Protein AF-A0A957T3W4-F1 (afdb_monomer_lite)

Structure (mmCIF, N/CA/C/O backbone):
data_AF-A0A957T3W4-F1
#
_entry.id   AF-A0A957T3W4-F1
#
loop_
_atom_site.group_PDB
_atom_site.id
_atom_site.type_symbol
_atom_site.label_atom_id
_atom_site.label_alt_id
_atom_site.label_comp_id
_atom_site.label_asym_id
_atom_site.label_entity_id
_atom_site.label_seq_id
_atom_site.pdbx_PDB_ins_code
_atom_site.Cartn_x
_atom_site.Cartn_y
_atom_site.Cartn_z
_atom_site.occupancy
_atom_site.B_iso_or_equiv
_atom_site.auth_seq_id
_atom_site.auth_comp_id
_atom_site.auth_asym_id
_atom_site.auth_atom_id
_atom_site.pdbx_PDB_model_num
ATOM 1 N N . MET A 1 1 ? -12.913 16.247 -7.459 1.00 34.81 1 MET A N 1
ATOM 2 C CA . MET A 1 1 ? -12.682 15.262 -6.385 1.00 34.81 1 MET A CA 1
ATOM 3 C C . MET A 1 1 ? -11.513 14.422 -6.839 1.00 34.81 1 MET A C 1
ATOM 5 O O . MET A 1 1 ? -11.642 13.804 -7.883 1.00 34.81 1 MET A O 1
ATOM 9 N N . THR A 1 2 ? -10.368 14.486 -6.168 1.00 50.34 2 THR A N 1
ATOM 10 C CA . THR A 1 2 ? -9.300 13.505 -6.393 1.00 50.34 2 THR A CA 1
ATOM 11 C C . THR A 1 2 ? -9.672 12.269 -5.586 1.00 50.34 2 THR A C 1
ATOM 13 O O . THR A 1 2 ? -9.766 12.336 -4.362 1.00 50.34 2 THR A O 1
ATOM 16 N N . GLU A 1 3 ? -10.036 11.211 -6.300 1.00 74.12 3 GLU A N 1
ATOM 17 C CA . GLU A 1 3 ? -10.238 9.866 -5.763 1.00 74.12 3 GLU A CA 1
ATOM 18 C C . GLU A 1 3 ? -8.858 9.254 -5.478 1.00 74.12 3 GLU A C 1
ATOM 20 O O . GLU A 1 3 ? -7.892 9.631 -6.141 1.00 74.12 3 GLU A O 1
ATOM 25 N N . ALA A 1 4 ? -8.749 8.388 -4.468 1.00 83.81 4 ALA A N 1
ATOM 26 C CA . ALA A 1 4 ? -7.505 7.659 -4.217 1.00 83.81 4 ALA A CA 1
ATOM 27 C C . ALA A 1 4 ? -7.184 6.762 -5.417 1.00 83.81 4 ALA A C 1
ATOM 29 O O . ALA A 1 4 ? -8.114 6.248 -6.044 1.00 83.81 4 ALA A O 1
ATOM 30 N N . ASP A 1 5 ? -5.904 6.502 -5.682 1.00 89.94 5 ASP A N 1
ATOM 31 C CA . ASP A 1 5 ? -5.514 5.596 -6.775 1.00 89.94 5 ASP A CA 1
ATOM 32 C C . ASP A 1 5 ? -6.080 4.177 -6.545 1.00 89.94 5 ASP A C 1
ATOM 34 O O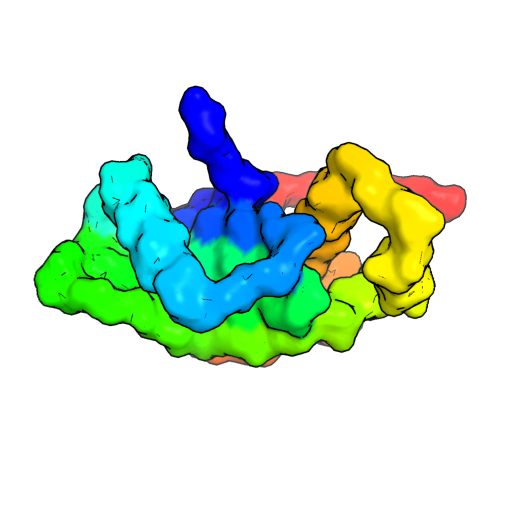 . ASP A 1 5 ? -6.528 3.491 -7.471 1.00 89.94 5 ASP A O 1
ATOM 38 N N . ILE A 1 6 ? -6.129 3.737 -5.280 1.00 92.00 6 ILE A N 1
ATOM 39 C CA . ILE A 1 6 ? -6.850 2.527 -4.864 1.00 92.00 6 ILE A CA 1
ATOM 40 C C . ILE A 1 6 ? -7.570 2.787 -3.540 1.00 92.00 6 ILE A C 1
ATOM 42 O O . ILE A 1 6 ? -6.963 3.215 -2.559 1.00 92.00 6 ILE A O 1
ATOM 46 N N . LEU A 1 7 ? -8.859 2.455 -3.491 1.00 91.12 7 LEU A N 1
ATOM 47 C CA . LEU A 1 7 ? -9.667 2.493 -2.276 1.00 91.12 7 LEU A CA 1
ATOM 48 C C . LEU A 1 7 ? -10.335 1.134 -2.060 1.00 91.12 7 LEU A C 1
ATOM 50 O O . LEU A 1 7 ? -11.137 0.698 -2.885 1.00 91.12 7 LEU A O 1
ATOM 54 N N . LEU A 1 8 ? -10.024 0.475 -0.943 1.00 90.81 8 LEU A N 1
ATOM 55 C CA . LEU A 1 8 ? -10.656 -0.783 -0.543 1.00 90.81 8 LEU A CA 1
ATOM 56 C C . LEU A 1 8 ? -11.421 -0.600 0.765 1.00 90.81 8 LEU A C 1
ATOM 58 O O . LEU A 1 8 ? -10.897 -0.048 1.733 1.00 90.81 8 LEU A O 1
ATOM 62 N N . LYS A 1 9 ? -12.650 -1.117 0.806 1.00 89.44 9 LYS A N 1
ATOM 63 C CA . LYS A 1 9 ? -13.438 -1.211 2.034 1.00 89.44 9 LYS A CA 1
ATOM 64 C C . LYS A 1 9 ? -13.340 -2.627 2.598 1.00 89.44 9 LYS A C 1
ATOM 66 O O . LYS A 1 9 ? -13.764 -3.575 1.945 1.00 89.44 9 LYS A O 1
ATOM 71 N N . GLY A 1 10 ? -12.791 -2.734 3.802 1.00 86.81 10 GLY A N 1
ATOM 72 C CA . GLY A 1 10 ? -12.648 -3.968 4.562 1.00 86.81 10 GLY A CA 1
ATOM 73 C C . GLY A 1 10 ? -13.807 -4.240 5.524 1.00 86.81 10 GLY A C 1
ATOM 74 O O . GLY A 1 10 ? -14.858 -3.592 5.474 1.00 86.81 10 GLY A O 1
ATOM 75 N N . SER A 1 11 ? -13.600 -5.208 6.419 1.00 85.31 11 SER A N 1
ATOM 76 C CA . SER A 1 11 ? -14.498 -5.494 7.541 1.00 85.31 11 SER A CA 1
ATOM 77 C C . SER A 1 11 ? -14.501 -4.355 8.563 1.00 85.31 11 SER A C 1
ATOM 79 O O . SER A 1 11 ? -13.569 -3.549 8.628 1.00 85.31 11 SER A O 1
ATOM 81 N N . ASP A 1 12 ? -15.562 -4.297 9.373 1.00 82.62 12 ASP A N 1
ATOM 82 C CA . ASP A 1 12 ? -15.677 -3.378 10.516 1.00 82.62 12 ASP A CA 1
ATOM 83 C C . ASP A 1 12 ? -15.472 -1.900 10.142 1.00 82.62 12 ASP A C 1
ATOM 85 O O . ASP A 1 12 ? -14.865 -1.128 10.879 1.00 82.62 12 ASP A O 1
ATOM 89 N N . ASP A 1 13 ? -15.936 -1.525 8.944 1.00 81.50 13 ASP A N 1
ATOM 90 C CA . ASP A 1 13 ? -15.755 -0.199 8.344 1.00 81.50 13 ASP A CA 1
ATOM 91 C C . ASP A 1 13 ? -14.287 0.259 8.233 1.00 81.50 13 ASP A C 1
ATOM 93 O O . ASP A 1 13 ? -14.004 1.456 8.154 1.00 81.50 13 ASP A O 1
ATOM 97 N N . THR A 1 14 ? -13.343 -0.685 8.167 1.00 88.12 14 THR A N 1
ATOM 98 C CA . THR A 1 14 ? -11.936 -0.382 7.893 1.00 88.12 14 THR A CA 1
ATOM 99 C C . THR A 1 14 ? -11.768 0.052 6.433 1.00 88.12 14 THR A C 1
ATOM 101 O O . THR A 1 14 ? -12.278 -0.603 5.523 1.00 88.12 14 THR A O 1
ATOM 104 N N . LEU A 1 15 ? -11.018 1.124 6.181 1.00 90.75 15 LEU A N 1
ATOM 105 C CA . LEU A 1 15 ? -10.636 1.560 4.836 1.00 90.75 15 LEU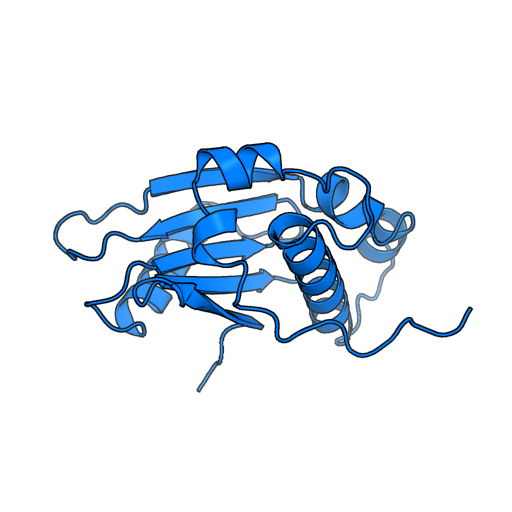 A CA 1
ATOM 106 C C . LEU A 1 15 ? -9.142 1.357 4.595 1.00 90.75 15 LEU A C 1
ATOM 108 O O . LEU A 1 15 ? -8.334 1.639 5.475 1.00 90.75 15 LEU A O 1
ATOM 112 N N . LEU A 1 16 ? -8.775 0.915 3.394 1.00 92.81 16 LEU A N 1
ATOM 113 C CA . LEU A 1 16 ? -7.417 1.020 2.866 1.00 92.81 16 LEU A CA 1
ATOM 114 C C . LEU A 1 16 ? -7.419 2.051 1.744 1.00 92.81 16 LEU A C 1
ATOM 116 O O . LEU A 1 16 ? -8.117 1.886 0.745 1.00 92.81 16 LEU A O 1
ATOM 120 N N . VAL A 1 17 ? -6.611 3.086 1.919 1.00 93.00 17 VAL A N 1
ATOM 121 C CA . VAL A 1 17 ? -6.352 4.136 0.937 1.00 93.00 17 VAL A CA 1
ATOM 122 C C . VAL A 1 17 ? -4.934 3.948 0.432 1.00 93.00 17 VAL A C 1
ATOM 124 O O . VAL A 1 17 ? -4.010 3.955 1.239 1.00 93.00 17 VAL A O 1
ATOM 127 N N . VAL A 1 18 ? -4.752 3.777 -0.873 1.00 94.94 18 VAL A N 1
ATOM 128 C CA . VAL A 1 18 ? -3.432 3.635 -1.495 1.00 94.94 18 VAL A CA 1
ATOM 129 C C . VAL A 1 18 ? -3.206 4.776 -2.468 1.00 94.94 18 VAL A C 1
ATOM 131 O O . VAL A 1 18 ? -4.019 4.994 -3.364 1.00 94.94 18 VAL A O 1
ATOM 134 N N . GLU A 1 19 ? -2.076 5.452 -2.305 1.00 94.31 19 GLU A N 1
ATOM 135 C CA . GLU A 1 19 ? -1.583 6.485 -3.208 1.00 94.31 19 GLU A CA 1
ATOM 136 C C . GLU A 1 19 ? -0.342 5.981 -3.937 1.00 94.31 19 GLU A C 1
ATOM 138 O O . GLU A 1 19 ? 0.624 5.549 -3.304 1.00 94.31 19 GLU A O 1
ATOM 143 N N . VAL A 1 20 ? -0.348 6.078 -5.261 1.00 93.88 20 VAL A N 1
ATOM 144 C CA . VAL A 1 20 ? 0.752 5.694 -6.142 1.00 93.88 20 VAL A CA 1
ATOM 145 C C . VAL A 1 20 ? 1.384 6.957 -6.716 1.00 93.88 20 VAL A C 1
ATOM 147 O O . VAL A 1 20 ? 0.723 7.809 -7.307 1.00 93.88 20 VAL A O 1
ATOM 150 N N . LYS A 1 21 ? 2.695 7.113 -6.532 1.00 92.31 21 LYS A N 1
ATOM 151 C CA . LYS A 1 21 ? 3.457 8.275 -6.993 1.00 92.31 21 LYS A CA 1
ATOM 152 C C . LYS A 1 21 ? 4.501 7.848 -8.016 1.00 92.31 21 LYS A C 1
ATOM 154 O O . LYS A 1 21 ? 5.389 7.051 -7.736 1.00 92.31 21 LYS A O 1
ATOM 159 N N . GLU A 1 22 ? 4.459 8.482 -9.185 1.00 89.94 22 GLU A N 1
ATOM 160 C CA . GLU A 1 22 ? 5.435 8.313 -10.278 1.00 89.94 22 GLU A CA 1
ATOM 161 C C . GLU A 1 22 ? 6.782 9.011 -10.008 1.00 89.94 22 GLU A C 1
ATOM 163 O O . GLU A 1 22 ? 7.558 9.306 -10.914 1.00 89.94 22 GLU A O 1
ATOM 168 N N . ARG A 1 23 ? 7.064 9.315 -8.744 1.00 90.62 23 ARG A N 1
ATOM 169 C CA . ARG A 1 23 ? 8.303 9.925 -8.270 1.00 90.62 23 ARG A CA 1
ATOM 170 C C . ARG A 1 23 ? 8.614 9.389 -6.889 1.00 90.62 23 ARG A C 1
ATOM 172 O O . ARG A 1 23 ? 7.717 8.916 -6.205 1.00 90.62 23 ARG A O 1
ATOM 179 N N . GLN A 1 24 ? 9.860 9.518 -6.461 1.00 90.88 24 GLN A N 1
ATOM 180 C CA . GLN A 1 24 ? 10.191 9.329 -5.057 1.00 90.88 24 GLN A CA 1
ATOM 181 C C . GLN A 1 24 ? 9.542 10.445 -4.223 1.00 90.88 24 GLN A C 1
ATOM 183 O O . GLN A 1 24 ? 9.568 11.622 -4.609 1.00 90.88 24 GLN A O 1
ATOM 188 N N . VAL A 1 25 ? 8.931 10.073 -3.103 1.00 90.94 25 VAL A N 1
ATOM 189 C CA . VAL A 1 25 ? 8.349 11.000 -2.135 1.00 90.94 25 VAL A CA 1
ATOM 190 C C . VAL A 1 25 ? 9.359 11.203 -1.016 1.00 90.94 25 VAL A C 1
ATOM 192 O O . VAL A 1 25 ? 9.926 10.255 -0.475 1.00 90.94 25 VAL A O 1
ATOM 195 N N . SER A 1 26 ? 9.623 12.458 -0.666 1.00 89.94 26 SER A N 1
ATOM 196 C CA . SER A 1 26 ? 10.525 12.752 0.441 1.00 89.94 26 SER A CA 1
ATOM 197 C C . SER A 1 26 ? 9.839 12.521 1.789 1.00 89.94 26 SER A C 1
ATOM 199 O O . SER A 1 26 ? 8.633 12.714 1.934 1.00 89.94 26 SER A O 1
ATOM 201 N N . ALA A 1 27 ? 10.619 12.182 2.820 1.00 85.25 27 ALA A N 1
ATOM 202 C CA . ALA A 1 27 ? 10.092 11.976 4.172 1.00 85.25 27 ALA A CA 1
ATOM 203 C C . ALA A 1 27 ? 9.357 13.210 4.738 1.00 85.25 27 ALA A C 1
ATOM 205 O O . ALA A 1 27 ? 8.480 13.062 5.583 1.00 85.25 27 ALA A O 1
ATOM 206 N N . ALA A 1 28 ? 9.689 14.414 4.260 1.00 87.12 28 ALA A N 1
ATOM 207 C CA . ALA A 1 28 ? 9.036 15.658 4.662 1.00 87.12 28 ALA A CA 1
ATOM 208 C C . ALA A 1 28 ? 7.616 15.815 4.084 1.00 87.12 28 ALA A C 1
ATOM 210 O O . ALA A 1 28 ? 6.791 16.488 4.691 1.00 87.12 28 ALA A O 1
ATOM 211 N N . GLU A 1 29 ? 7.315 15.180 2.947 1.00 87.12 29 GLU A N 1
ATOM 212 C CA . GLU A 1 29 ? 6.000 15.252 2.291 1.00 87.12 29 GLU A CA 1
ATOM 213 C C . GLU A 1 29 ? 4.997 14.239 2.859 1.00 87.12 29 GLU A C 1
ATOM 215 O O . GLU A 1 29 ? 3.786 14.423 2.734 1.00 87.12 29 GLU A O 1
ATOM 220 N N . ILE A 1 30 ? 5.481 13.158 3.481 1.00 85.62 30 ILE A N 1
ATOM 221 C CA . ILE A 1 30 ? 4.632 12.074 3.994 1.00 85.62 30 ILE A CA 1
ATOM 222 C C . ILE A 1 30 ? 3.610 12.586 5.029 1.00 85.62 30 ILE A C 1
ATOM 224 O O . ILE A 1 30 ? 2.425 12.278 4.872 1.00 85.62 30 ILE A O 1
ATOM 228 N N . PRO A 1 31 ? 3.990 13.390 6.048 1.00 85.94 31 PRO A N 1
ATOM 229 C CA . PRO A 1 31 ? 3.027 13.909 7.018 1.00 85.94 31 PRO A CA 1
ATOM 230 C C . PRO A 1 31 ? 1.930 14.765 6.377 1.00 85.94 31 PRO A C 1
ATOM 232 O O . PRO A 1 31 ? 0.771 14.659 6.769 1.00 85.94 31 PRO A O 1
ATOM 235 N N . GLU A 1 32 ? 2.271 15.575 5.369 1.00 86.56 32 GLU A N 1
ATOM 236 C CA . GLU A 1 32 ? 1.303 16.425 4.666 1.00 86.56 32 GLU A CA 1
ATOM 237 C C . GLU A 1 32 ? 0.288 15.594 3.873 1.00 86.56 32 GLU A C 1
ATOM 239 O O . GLU A 1 32 ? -0.908 15.890 3.902 1.00 86.56 32 GLU A O 1
ATOM 244 N N . GLN A 1 33 ? 0.734 14.523 3.206 1.00 86.62 33 GLN A N 1
ATOM 245 C CA . GLN A 1 33 ? -0.162 13.611 2.485 1.00 86.62 33 GLN A CA 1
ATOM 246 C C . GLN A 1 33 ? -1.095 12.853 3.433 1.00 86.62 33 GLN A C 1
ATOM 248 O O . GLN A 1 33 ? -2.292 12.731 3.164 1.00 86.62 33 GLN A O 1
ATOM 253 N N . ILE A 1 34 ? -0.565 12.383 4.563 1.00 85.62 34 ILE A N 1
ATOM 254 C CA . ILE A 1 34 ? -1.360 11.708 5.592 1.00 85.62 34 ILE A CA 1
ATOM 255 C C . ILE A 1 34 ? -2.409 12.663 6.169 1.00 85.62 34 ILE A C 1
ATOM 257 O O . ILE A 1 34 ? -3.580 12.298 6.281 1.00 85.62 34 ILE A O 1
ATOM 261 N N . GLU A 1 35 ? -2.021 13.901 6.478 1.00 85.00 35 GLU A N 1
ATOM 262 C CA . GLU A 1 35 ? -2.943 14.918 6.981 1.00 85.00 35 GLU A CA 1
ATOM 263 C C . GLU A 1 35 ? -4.035 15.257 5.960 1.00 85.00 35 GLU A C 1
ATOM 265 O O . GLU A 1 35 ? -5.213 15.376 6.308 1.00 85.00 35 GLU A O 1
ATOM 270 N N . TRP A 1 36 ? -3.664 15.360 4.682 1.00 86.75 36 TRP A N 1
ATOM 271 C CA . TRP A 1 36 ? -4.601 15.621 3.594 1.00 86.75 36 TRP A CA 1
ATOM 272 C C . TRP A 1 36 ? -5.701 14.556 3.518 1.00 86.75 36 TRP A C 1
ATOM 274 O O . TRP A 1 36 ? -6.880 14.902 3.360 1.00 86.75 36 TRP A O 1
ATOM 284 N N . TRP A 1 37 ? -5.337 13.280 3.672 1.00 85.75 37 TRP A N 1
ATOM 285 C CA . TRP A 1 37 ? -6.288 12.169 3.711 1.00 85.75 37 TRP A CA 1
ATOM 286 C C . TRP A 1 37 ? -7.101 12.144 5.003 1.00 85.75 37 TRP A C 1
ATOM 288 O O . TRP A 1 37 ? -8.323 12.002 4.947 1.00 85.75 37 TRP A O 1
ATOM 298 N N . ARG A 1 38 ? -6.472 12.390 6.156 1.00 81.44 38 ARG A N 1
ATOM 299 C CA . ARG A 1 38 ? -7.150 12.452 7.462 1.00 81.44 38 ARG A CA 1
ATOM 300 C C . ARG A 1 38 ? -8.319 13.444 7.478 1.00 81.44 38 ARG A C 1
ATOM 302 O O . ARG A 1 38 ? -9.346 13.182 8.095 1.00 81.44 38 ARG A O 1
ATOM 309 N N . GLN A 1 39 ? -8.190 14.567 6.773 1.00 84.00 39 GLN A N 1
ATOM 310 C CA . GLN A 1 39 ? -9.244 15.586 6.674 1.00 84.00 39 GLN A CA 1
ATOM 311 C C . GLN A 1 39 ? -10.414 15.193 5.760 1.00 84.00 39 GLN A C 1
ATOM 313 O O . GLN A 1 39 ? -11.490 15.786 5.857 1.00 84.00 39 GLN A O 1
ATOM 318 N N . ARG A 1 40 ? -10.207 14.235 4.853 1.00 85.19 40 ARG A N 1
ATOM 319 C CA . ARG A 1 40 ? -11.184 13.831 3.826 1.00 85.19 40 ARG A CA 1
ATOM 320 C C . ARG A 1 40 ? -11.891 12.527 4.151 1.00 85.19 40 ARG A C 1
ATOM 322 O O . ARG A 1 40 ? -12.965 12.278 3.609 1.00 85.19 40 ARG A O 1
ATOM 329 N N . LEU A 1 41 ? -11.299 11.709 5.013 1.00 82.06 41 LEU A N 1
ATOM 330 C CA . LEU A 1 41 ? -11.843 10.411 5.372 1.00 82.06 41 LEU A CA 1
ATOM 331 C C . LEU A 1 41 ? -12.829 10.508 6.546 1.00 82.06 41 LEU A C 1
ATOM 333 O O . LEU A 1 41 ? -12.707 11.390 7.403 1.00 82.06 41 LEU A O 1
ATOM 337 N N . PRO A 1 42 ? -13.829 9.612 6.611 1.00 75.44 42 PRO A N 1
ATOM 338 C CA . PRO A 1 42 ? -14.770 9.583 7.723 1.00 75.44 42 PRO A CA 1
ATOM 339 C C . PRO A 1 42 ? -14.066 9.271 9.053 1.00 75.44 42 PRO A C 1
ATOM 341 O O . PRO A 1 42 ? -13.392 8.254 9.185 1.00 75.44 42 PRO A O 1
ATOM 344 N N . LYS A 1 43 ? -14.281 10.106 10.080 1.00 71.19 43 LYS A N 1
ATOM 345 C CA . LYS A 1 43 ? -13.604 9.988 11.392 1.00 71.19 43 LYS A CA 1
ATOM 346 C C . LYS A 1 43 ? -13.902 8.693 12.163 1.00 71.19 43 LYS A C 1
ATOM 348 O O . LYS A 1 43 ? -13.166 8.345 13.071 1.00 71.19 43 LYS A O 1
ATOM 353 N N . ALA A 1 44 ? -14.994 8.000 11.846 1.00 64.19 44 ALA A N 1
ATOM 354 C CA . ALA A 1 44 ? -15.427 6.804 12.572 1.00 64.19 44 ALA A CA 1
ATOM 355 C C . ALA A 1 44 ? -14.792 5.501 12.049 1.00 64.19 44 ALA A C 1
ATOM 357 O O . ALA A 1 44 ? -15.182 4.423 12.486 1.00 64.19 44 ALA A O 1
ATOM 358 N N . GLN A 1 45 ? -13.862 5.585 11.095 1.00 77.75 45 GLN A N 1
ATOM 359 C CA . GLN A 1 45 ? -13.349 4.433 10.359 1.00 77.75 45 GLN A CA 1
ATOM 360 C C . GLN A 1 45 ? -11.875 4.206 10.667 1.00 77.75 45 GLN A C 1
ATOM 362 O O . GLN A 1 45 ? -11.055 5.122 10.560 1.00 77.75 45 GLN A O 1
ATOM 367 N N . ARG A 1 46 ? -11.521 2.962 11.008 1.00 85.81 46 ARG A N 1
ATOM 368 C CA . ARG A 1 46 ? -10.116 2.549 11.040 1.00 85.81 46 ARG A CA 1
ATOM 369 C C . ARG A 1 46 ? -9.559 2.719 9.630 1.00 85.81 46 ARG A C 1
ATOM 371 O O . ARG A 1 46 ? -10.068 2.115 8.692 1.00 85.81 46 ARG A O 1
ATOM 378 N N . THR A 1 47 ? -8.529 3.539 9.472 1.00 90.19 47 THR A N 1
ATOM 379 C CA . THR A 1 47 ? -7.963 3.821 8.152 1.00 90.19 47 THR A CA 1
ATOM 380 C C . THR A 1 47 ? -6.534 3.325 8.086 1.00 90.19 47 THR A C 1
ATOM 382 O O . THR A 1 47 ? -5.697 3.680 8.912 1.00 90.19 47 THR A O 1
ATOM 385 N N . ILE A 1 48 ? -6.253 2.532 7.065 1.00 92.75 48 ILE A N 1
ATOM 386 C CA . ILE A 1 48 ? -4.913 2.155 6.657 1.00 92.75 48 ILE A CA 1
ATOM 387 C C . ILE A 1 48 ? -4.557 3.012 5.448 1.00 92.75 48 ILE A C 1
ATOM 389 O O . ILE A 1 48 ? -5.282 3.027 4.456 1.00 92.75 48 ILE A O 1
ATOM 393 N N . PHE A 1 49 ? -3.461 3.751 5.538 1.00 93.06 49 PHE A N 1
ATOM 394 C CA . PHE A 1 49 ? -2.935 4.552 4.443 1.00 93.06 49 PHE A CA 1
ATOM 395 C C . PHE A 1 49 ? -1.674 3.890 3.900 1.00 93.06 49 PHE A C 1
ATOM 397 O O . PHE A 1 49 ? -0.742 3.622 4.654 1.00 93.06 49 PHE A O 1
ATOM 404 N N . ALA A 1 50 ? -1.637 3.636 2.601 1.00 95.25 50 ALA A N 1
ATOM 405 C CA . ALA A 1 50 ? -0.481 3.110 1.907 1.00 95.25 50 ALA A CA 1
ATOM 406 C C . ALA A 1 50 ? 0.047 4.148 0.917 1.00 95.25 50 ALA A C 1
ATOM 408 O O . ALA A 1 50 ? -0.700 4.679 0.098 1.00 95.25 50 ALA A O 1
ATOM 409 N N . LEU A 1 51 ? 1.347 4.405 0.975 1.00 95.25 51 LEU A N 1
ATOM 410 C CA . LEU A 1 51 ? 2.059 5.223 0.007 1.00 95.25 51 LEU A CA 1
ATOM 411 C C . LEU A 1 51 ? 3.008 4.331 -0.784 1.00 95.25 51 LEU A C 1
ATOM 413 O O . LEU A 1 51 ? 3.897 3.699 -0.209 1.00 95.25 51 LEU A O 1
ATOM 417 N N . VAL A 1 52 ? 2.814 4.293 -2.096 1.00 95.75 52 VAL A N 1
ATOM 418 C CA . VAL A 1 52 ? 3.678 3.603 -3.048 1.00 95.75 52 VAL A CA 1
ATOM 419 C C . VAL A 1 52 ? 4.378 4.649 -3.893 1.00 95.75 52 VAL A C 1
ATOM 421 O O . VAL A 1 52 ? 3.738 5.379 -4.644 1.00 95.75 52 VAL A O 1
ATOM 424 N N . ASP A 1 53 ? 5.693 4.724 -3.782 1.00 93.62 53 ASP A N 1
ATOM 425 C CA . ASP A 1 53 ? 6.516 5.617 -4.586 1.00 93.62 53 ASP A CA 1
ATOM 426 C C . ASP A 1 53 ? 7.583 4.826 -5.357 1.00 93.62 53 ASP A C 1
ATOM 428 O O . ASP A 1 53 ? 7.622 3.594 -5.315 1.00 93.62 53 ASP A O 1
ATOM 432 N N . LEU A 1 54 ? 8.459 5.512 -6.095 1.00 92.06 54 LEU A N 1
ATOM 433 C CA . LEU A 1 54 ? 9.478 4.824 -6.901 1.00 92.06 54 LEU A CA 1
ATOM 434 C C . LEU A 1 54 ? 10.564 4.090 -6.095 1.00 92.06 54 LEU A C 1
ATOM 436 O O . LEU A 1 54 ? 11.426 3.446 -6.689 1.00 92.06 54 LEU A O 1
ATOM 440 N N . SER A 1 55 ? 10.564 4.197 -4.769 1.00 92.88 55 SER A N 1
ATOM 441 C CA . SER A 1 55 ? 11.520 3.544 -3.873 1.00 92.88 55 SER A CA 1
ATOM 442 C C . SER A 1 55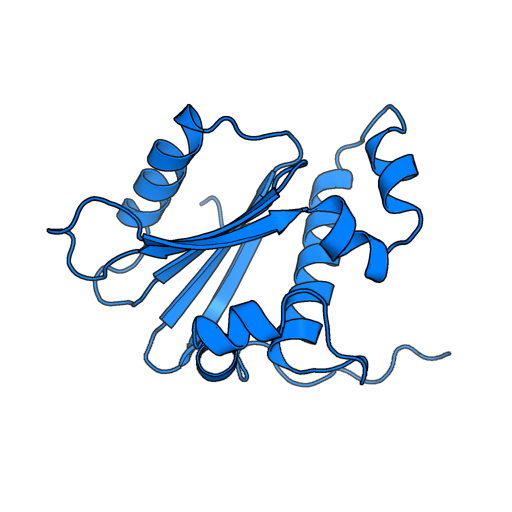 ? 10.841 2.518 -2.971 1.00 92.88 55 SER A C 1
ATOM 444 O O . SER A 1 55 ? 11.305 1.382 -2.866 1.00 92.88 55 SER A O 1
ATOM 446 N N . MET A 1 56 ? 9.742 2.903 -2.328 1.00 96.00 56 MET A N 1
ATOM 447 C CA . MET A 1 56 ? 9.153 2.192 -1.204 1.00 96.00 56 MET A CA 1
ATOM 448 C C . MET A 1 56 ? 7.644 2.017 -1.359 1.00 96.00 56 MET A C 1
ATOM 450 O O . MET A 1 56 ? 6.932 2.855 -1.906 1.00 96.00 56 MET A O 1
ATOM 454 N N . ILE A 1 57 ? 7.158 0.931 -0.776 1.00 96.81 57 ILE A N 1
ATOM 455 C CA . ILE A 1 57 ? 5.762 0.711 -0.429 1.00 96.81 57 ILE A CA 1
ATOM 456 C C . ILE A 1 57 ? 5.677 0.809 1.092 1.00 96.81 57 ILE A C 1
ATOM 458 O O . ILE A 1 57 ? 6.311 0.022 1.794 1.00 96.81 57 ILE A O 1
ATOM 462 N N . THR A 1 58 ? 4.920 1.768 1.615 1.00 95.75 58 THR A N 1
ATOM 463 C CA . THR A 1 58 ? 4.824 2.002 3.061 1.00 95.75 58 THR A CA 1
ATOM 464 C C . THR A 1 58 ? 3.381 2.047 3.527 1.00 95.75 58 THR A C 1
ATOM 466 O O . THR A 1 58 ? 2.569 2.739 2.925 1.00 95.75 58 THR A O 1
ATOM 469 N N . PHE A 1 59 ? 3.081 1.344 4.619 1.00 95.94 59 PHE A N 1
ATOM 470 C CA . PHE A 1 59 ? 1.753 1.271 5.221 1.00 95.94 59 PHE A CA 1
ATOM 471 C C . PHE A 1 59 ? 1.735 1.931 6.595 1.00 95.94 59 PHE A C 1
ATOM 473 O O . PHE A 1 59 ? 2.559 1.629 7.459 1.00 95.94 59 PHE A O 1
ATOM 480 N N . TYR A 1 60 ? 0.732 2.768 6.817 1.00 93.38 60 TYR A N 1
ATOM 481 C CA . TYR A 1 60 ? 0.451 3.454 8.065 1.00 93.38 60 TYR A CA 1
ATOM 482 C C . TYR A 1 60 ? -0.957 3.115 8.549 1.00 93.38 60 TYR A C 1
ATOM 484 O O . TYR A 1 60 ? -1.899 3.032 7.766 1.00 93.38 60 TYR A O 1
ATOM 492 N N . GLU A 1 61 ? -1.115 2.971 9.854 1.00 91.31 61 GLU A N 1
ATOM 493 C CA . GLU A 1 61 ? -2.404 2.978 10.531 1.00 91.31 61 GLU A CA 1
ATOM 494 C C . GLU A 1 61 ? -2.679 4.400 11.018 1.00 91.31 61 GLU A C 1
ATOM 496 O O . GLU A 1 61 ? -1.886 4.987 11.762 1.00 91.31 61 GLU A O 1
ATOM 501 N N . LEU A 1 62 ? -3.798 4.964 10.566 1.00 87.25 62 LEU A N 1
ATOM 502 C CA . LEU A 1 62 ? -4.274 6.262 11.014 1.00 87.25 62 LEU A CA 1
ATOM 503 C C . LEU A 1 62 ? -5.233 6.035 12.192 1.00 87.25 62 LEU A C 1
ATOM 505 O O . LEU A 1 62 ? -6.229 5.318 12.031 1.00 87.25 62 LEU A O 1
ATOM 509 N N . PRO A 1 63 ? -4.953 6.606 13.376 1.00 71.38 63 PRO A N 1
ATOM 510 C CA . PRO A 1 63 ? -5.838 6.465 14.522 1.00 71.38 63 PRO A CA 1
ATOM 511 C C . PRO A 1 63 ? -7.213 7.078 14.221 1.00 71.38 63 PRO A C 1
ATOM 513 O O . PRO A 1 63 ? -7.317 8.153 13.630 1.00 71.38 63 PRO A O 1
ATOM 516 N N . ALA A 1 64 ? -8.276 6.377 14.627 1.00 68.19 64 ALA A N 1
ATOM 517 C CA . ALA A 1 64 ? -9.654 6.847 14.463 1.00 68.19 64 ALA A CA 1
ATOM 518 C C . ALA A 1 64 ? -9.959 8.048 15.378 1.00 68.19 64 ALA A C 1
ATOM 520 O O . ALA A 1 64 ? -10.710 8.951 15.007 1.00 68.19 64 ALA A O 1
ATOM 521 N N . ASP A 1 65 ? -9.349 8.075 16.568 1.00 64.94 65 ASP A N 1
ATOM 522 C CA . ASP A 1 65 ? -9.406 9.229 17.454 1.00 64.94 65 ASP A CA 1
ATOM 523 C C . ASP A 1 65 ? -8.302 10.223 17.067 1.00 64.94 65 ASP A C 1
ATOM 525 O O . ASP A 1 65 ? -7.110 9.946 17.174 1.00 64.94 65 ASP A O 1
ATOM 529 N N . MET A 1 66 ? -8.721 11.396 16.595 1.00 57.53 66 MET A N 1
ATOM 530 C CA . MET A 1 66 ? -7.875 12.490 16.096 1.00 57.53 66 MET A CA 1
ATOM 531 C C . MET A 1 66 ? -6.970 13.126 17.172 1.00 57.53 66 MET A C 1
ATOM 533 O O . MET A 1 66 ? -6.320 14.140 16.904 1.00 57.53 66 MET A O 1
ATOM 537 N N . THR A 1 67 ? -6.977 12.587 18.390 1.00 63.22 67 THR A N 1
ATOM 538 C CA . THR A 1 67 ? -6.198 13.051 19.540 1.00 63.22 67 THR A CA 1
ATOM 539 C C . THR A 1 67 ? -4.747 12.587 19.479 1.00 63.22 67 THR A C 1
ATOM 541 O O . THR A 1 67 ? -3.862 13.353 19.863 1.00 63.22 67 THR A O 1
ATOM 544 N N . ASP A 1 68 ? -4.491 11.394 18.935 1.00 58.28 68 ASP A N 1
ATOM 545 C CA . ASP A 1 68 ? -3.138 10.907 18.675 1.00 58.28 68 ASP A CA 1
ATOM 546 C C . ASP A 1 68 ? -2.729 11.340 17.262 1.00 58.28 68 ASP A C 1
ATOM 548 O O . ASP A 1 68 ? -3.288 10.912 16.251 1.00 58.28 68 ASP A O 1
ATOM 552 N N . THR A 1 69 ? -1.821 12.310 17.173 1.00 62.03 69 THR A N 1
ATOM 553 C CA . THR A 1 69 ? -1.545 13.025 15.916 1.00 62.03 69 THR A CA 1
ATOM 554 C C . THR A 1 69 ? -0.572 12.298 15.001 1.00 62.03 69 THR A C 1
ATOM 556 O O . THR A 1 69 ? -0.410 12.716 13.853 1.00 62.03 69 THR A O 1
ATOM 559 N N . GLN A 1 70 ? 0.076 11.229 15.472 1.00 72.81 70 GLN A N 1
ATOM 560 C CA . GLN A 1 70 ? 1.093 10.543 14.686 1.00 72.81 70 GLN A CA 1
ATOM 561 C C . GLN A 1 70 ? 0.559 9.260 14.034 1.00 72.81 70 GLN A C 1
ATOM 563 O O . GLN A 1 70 ? 0.057 8.377 14.730 1.00 72.81 70 GLN A O 1
ATOM 568 N N . PRO A 1 71 ? 0.688 9.123 12.702 1.00 84.50 71 PRO A N 1
ATOM 569 C CA . PRO A 1 71 ? 0.391 7.876 12.013 1.00 84.50 71 PRO A CA 1
ATOM 570 C C . PRO A 1 71 ? 1.347 6.781 12.486 1.00 84.50 71 PRO A C 1
ATOM 572 O O . PRO A 1 71 ? 2.564 6.972 12.547 1.00 84.50 71 PRO A O 1
ATOM 575 N N . LYS A 1 72 ? 0.805 5.604 12.786 1.00 89.25 72 LYS A N 1
ATOM 576 C CA . LYS A 1 72 ? 1.601 4.453 13.209 1.00 89.25 72 LYS A CA 1
ATOM 577 C C . LYS A 1 72 ? 2.097 3.708 11.979 1.00 89.25 72 LYS A C 1
ATOM 579 O O . LYS A 1 72 ? 1.295 3.192 11.208 1.00 89.25 72 LYS A O 1
ATOM 584 N N . LEU A 1 73 ? 3.411 3.607 11.803 1.00 92.00 73 LEU A N 1
ATOM 585 C CA . LEU A 1 73 ? 3.992 2.763 10.759 1.00 92.00 73 LEU A CA 1
ATOM 586 C C . LEU A 1 73 ? 3.645 1.289 11.029 1.00 92.00 73 LEU A C 1
ATOM 588 O O . LEU A 1 73 ? 3.934 0.775 12.110 1.00 92.00 73 LEU A O 1
ATOM 592 N N . LEU A 1 74 ? 3.031 0.620 10.053 1.00 94.25 74 LEU A N 1
ATOM 593 C CA . LEU A 1 74 ? 2.772 -0.819 10.096 1.00 94.25 74 LEU A CA 1
ATOM 594 C C . LEU A 1 74 ? 3.958 -1.598 9.529 1.00 94.25 74 LEU A C 1
ATOM 596 O O . LEU A 1 74 ? 4.485 -2.474 10.206 1.00 94.25 74 LEU A O 1
ATOM 600 N N . PHE A 1 75 ? 4.380 -1.266 8.307 1.00 95.44 75 PHE A N 1
ATOM 601 C CA . PHE A 1 75 ? 5.590 -1.796 7.675 1.00 95.44 75 PHE A CA 1
ATOM 602 C C . PHE A 1 75 ? 5.984 -0.957 6.448 1.00 95.44 75 PHE A C 1
ATOM 604 O O . PHE A 1 75 ? 5.178 -0.190 5.912 1.00 95.44 75 PHE A O 1
ATOM 611 N N . SER A 1 76 ? 7.221 -1.151 5.990 1.00 95.31 76 SER A N 1
ATOM 612 C CA . SER A 1 76 ? 7.757 -0.603 4.742 1.00 95.31 76 SER A CA 1
ATOM 613 C C . SER A 1 76 ? 8.512 -1.686 3.980 1.00 95.31 76 SER A C 1
ATOM 615 O O . SER A 1 76 ? 9.192 -2.512 4.586 1.00 95.31 76 SER A O 1
ATOM 617 N N . ALA A 1 77 ? 8.428 -1.646 2.656 1.00 96.06 77 ALA A N 1
ATOM 618 C CA . ALA A 1 77 ? 9.060 -2.595 1.751 1.00 96.06 77 ALA A CA 1
ATOM 619 C C . ALA A 1 77 ? 9.638 -1.885 0.524 1.00 96.06 77 ALA A C 1
ATOM 621 O O . ALA A 1 77 ? 9.144 -0.830 0.127 1.00 96.06 77 ALA A O 1
ATOM 622 N N . SER A 1 78 ? 10.658 -2.473 -0.102 1.00 96.25 78 SER A N 1
ATOM 623 C CA . SER A 1 78 ? 11.169 -2.000 -1.392 1.00 96.25 78 SER A CA 1
ATOM 624 C C . SER A 1 78 ? 10.100 -2.179 -2.471 1.00 96.25 78 SER A C 1
ATOM 626 O O . SER A 1 78 ? 9.594 -3.288 -2.674 1.00 96.25 78 SER A O 1
ATOM 628 N N . MET A 1 79 ? 9.762 -1.100 -3.185 1.00 95.31 79 MET A N 1
ATOM 629 C CA . MET A 1 79 ? 8.786 -1.158 -4.280 1.00 95.31 79 MET A CA 1
ATOM 630 C C . MET A 1 79 ? 9.282 -2.082 -5.394 1.00 95.31 79 MET A C 1
ATOM 632 O O . MET A 1 79 ? 8.540 -2.946 -5.861 1.00 95.31 79 MET A O 1
ATOM 636 N N . LEU A 1 80 ? 10.557 -1.947 -5.772 1.00 94.44 80 LEU A N 1
ATOM 637 C CA . LEU A 1 80 ? 11.147 -2.725 -6.856 1.00 94.44 80 LEU A CA 1
ATOM 638 C C . LEU A 1 80 ? 11.178 -4.223 -6.532 1.00 94.44 80 LEU A C 1
ATOM 640 O O . LEU A 1 80 ? 10.764 -5.037 -7.355 1.00 94.44 80 LEU A O 1
ATOM 644 N N . GLU A 1 81 ? 11.644 -4.599 -5.340 1.00 94.69 81 GLU A N 1
ATOM 645 C CA . GLU A 1 81 ? 11.712 -6.012 -4.935 1.00 94.69 81 GLU A CA 1
ATOM 646 C C . GLU A 1 81 ? 10.312 -6.630 -4.850 1.00 94.69 81 GLU A C 1
ATOM 648 O O . GLU A 1 81 ? 10.106 -7.756 -5.294 1.00 94.69 81 GLU A O 1
ATOM 653 N N . THR A 1 82 ? 9.332 -5.867 -4.359 1.00 94.88 82 THR A N 1
ATOM 654 C CA . THR A 1 82 ? 7.943 -6.326 -4.236 1.00 94.88 82 THR A CA 1
ATOM 655 C C . THR A 1 82 ? 7.287 -6.530 -5.601 1.00 94.88 82 THR A C 1
ATOM 657 O O . THR A 1 82 ? 6.708 -7.584 -5.872 1.00 94.88 82 THR A O 1
ATOM 660 N N . LEU A 1 83 ? 7.355 -5.519 -6.472 1.00 94.62 83 LEU A N 1
ATOM 661 C CA . LEU A 1 83 ? 6.590 -5.502 -7.719 1.00 94.62 83 LEU A CA 1
ATOM 662 C C . LEU A 1 83 ? 7.299 -6.216 -8.879 1.00 94.62 83 LEU A C 1
ATOM 664 O O . LEU A 1 83 ? 6.630 -6.634 -9.823 1.00 94.62 83 LEU A O 1
ATOM 668 N N . SER A 1 84 ? 8.614 -6.452 -8.800 1.00 93.44 84 SER A N 1
ATOM 669 C CA . SER A 1 84 ? 9.352 -7.215 -9.825 1.00 93.44 84 SER A CA 1
ATOM 670 C C . SER A 1 84 ? 8.916 -8.682 -9.946 1.00 93.44 84 SER A C 1
ATOM 672 O O . SER A 1 84 ? 9.094 -9.297 -10.994 1.00 93.44 84 SER A O 1
ATOM 674 N N . VAL A 1 85 ? 8.253 -9.236 -8.926 1.00 91.44 85 VAL A N 1
ATOM 675 C CA . VAL A 1 85 ? 7.600 -10.561 -8.996 1.00 91.44 85 VAL A CA 1
ATOM 676 C C . VAL A 1 85 ? 6.418 -10.571 -9.980 1.00 91.44 85 VAL A C 1
ATOM 678 O O . VAL A 1 85 ? 6.038 -11.613 -10.526 1.00 91.44 85 VAL A O 1
ATOM 681 N N . TYR A 1 86 ? 5.812 -9.410 -10.217 1.00 90.44 86 TYR A N 1
ATOM 682 C CA . TYR A 1 86 ? 4.694 -9.232 -11.144 1.00 90.44 86 TYR A CA 1
ATOM 683 C C . TYR A 1 86 ? 5.176 -8.773 -12.518 1.00 90.44 86 TYR A C 1
ATOM 685 O O . TYR A 1 86 ? 4.554 -9.131 -13.516 1.00 90.44 86 TYR A O 1
ATOM 693 N N . ASP A 1 87 ? 6.303 -8.061 -12.569 1.00 91.81 87 ASP A N 1
ATOM 694 C CA . ASP A 1 87 ? 6.974 -7.662 -13.803 1.00 91.81 87 ASP A CA 1
ATOM 695 C C . ASP A 1 87 ? 8.508 -7.702 -13.647 1.00 91.81 87 ASP A C 1
ATOM 697 O O . ASP A 1 87 ? 9.106 -6.740 -13.157 1.00 91.81 87 ASP A O 1
ATOM 701 N N . PRO A 1 88 ? 9.179 -8.791 -14.070 1.00 91.38 88 PRO A N 1
ATOM 702 C CA . PRO A 1 88 ? 10.633 -8.921 -13.937 1.00 91.38 88 PRO A CA 1
ATOM 703 C C . PRO A 1 88 ? 11.438 -7.849 -14.688 1.00 91.38 88 PRO A C 1
ATOM 705 O O . PRO A 1 88 ? 12.603 -7.621 -14.368 1.00 91.38 88 PRO A O 1
ATOM 708 N N . ASP A 1 89 ? 10.829 -7.176 -15.670 1.00 90.12 89 ASP A N 1
ATOM 709 C CA . ASP A 1 89 ? 11.448 -6.109 -16.464 1.00 90.12 89 ASP A CA 1
ATOM 710 C C . ASP A 1 89 ? 11.197 -4.708 -15.864 1.00 90.12 89 ASP A C 1
ATOM 712 O O . ASP A 1 89 ? 11.560 -3.684 -16.448 1.00 90.12 89 ASP A O 1
ATOM 716 N N . LEU A 1 90 ? 10.586 -4.633 -14.673 1.00 89.75 90 LEU A N 1
ATOM 717 C CA . LEU A 1 90 ? 10.219 -3.377 -14.016 1.00 89.75 90 LEU A CA 1
ATOM 718 C C . LEU A 1 90 ? 11.407 -2.420 -13.844 1.00 89.75 90 LEU A C 1
ATOM 720 O O . LEU A 1 90 ? 11.245 -1.222 -14.060 1.00 89.75 90 LEU A O 1
ATOM 724 N N . LEU A 1 91 ? 12.601 -2.919 -13.505 1.00 89.50 91 LEU A N 1
ATOM 725 C CA . LEU A 1 91 ? 13.793 -2.072 -13.357 1.00 89.50 91 LEU A CA 1
ATOM 726 C C . LEU A 1 91 ? 14.158 -1.352 -14.665 1.00 89.50 91 LEU A C 1
ATOM 728 O O . LEU A 1 91 ? 14.485 -0.163 -14.658 1.00 89.50 91 LEU A O 1
ATOM 732 N N . ASN A 1 92 ? 14.063 -2.052 -15.794 1.00 86.94 92 ASN A N 1
ATOM 733 C CA . ASN A 1 92 ? 14.337 -1.461 -17.100 1.00 86.94 92 ASN A CA 1
ATOM 734 C C . ASN A 1 92 ? 13.248 -0.444 -17.462 1.00 86.94 92 ASN A C 1
ATOM 736 O O . ASN A 1 92 ? 13.556 0.653 -17.915 1.00 86.94 92 ASN A O 1
ATOM 740 N N . LYS A 1 93 ? 11.978 -0.743 -17.165 1.00 86.69 93 LYS A N 1
ATOM 741 C CA . LYS A 1 93 ? 10.849 0.180 -17.389 1.00 86.69 93 LYS A CA 1
ATOM 742 C C . LYS A 1 93 ? 10.913 1.433 -16.508 1.00 86.69 93 LYS A C 1
ATOM 744 O O . LYS A 1 93 ? 10.511 2.503 -16.948 1.00 86.69 93 LYS A O 1
ATOM 749 N N . LEU A 1 94 ? 11.448 1.319 -15.290 1.00 83.44 94 LEU A N 1
ATOM 750 C CA . LEU A 1 94 ? 11.694 2.449 -14.385 1.00 83.44 94 LEU A CA 1
ATOM 751 C C . LEU A 1 94 ? 12.814 3.369 -14.879 1.00 83.44 94 LEU A C 1
ATOM 753 O O . LEU A 1 94 ? 12.824 4.546 -14.533 1.00 83.44 94 LEU A O 1
ATOM 757 N N . THR A 1 95 ? 13.772 2.835 -15.635 1.00 82.00 95 THR A N 1
ATOM 758 C CA . THR A 1 95 ? 14.951 3.575 -16.118 1.00 82.00 95 THR A CA 1
ATOM 759 C C . THR A 1 95 ? 14.845 3.989 -17.586 1.00 82.00 95 THR A C 1
ATOM 761 O O . THR A 1 95 ? 15.635 4.814 -18.044 1.00 82.00 95 THR A O 1
ATOM 764 N N . ALA A 1 96 ? 13.856 3.468 -18.317 1.00 77.50 96 ALA A N 1
ATOM 765 C CA . ALA A 1 96 ? 13.554 3.854 -19.685 1.00 77.50 96 ALA A CA 1
ATOM 766 C C . ALA A 1 96 ? 12.932 5.257 -19.728 1.00 77.50 96 ALA A C 1
ATOM 768 O O . ALA A 1 96 ? 11.821 5.481 -19.251 1.00 77.50 96 ALA A O 1
ATOM 769 N N . GLU A 1 97 ? 13.642 6.204 -20.337 1.00 69.38 97 GLU A N 1
ATOM 770 C CA . GLU A 1 97 ? 13.116 7.534 -20.638 1.00 69.38 97 GLU A CA 1
ATOM 771 C C . GLU A 1 97 ? 12.628 7.604 -22.098 1.00 69.38 97 GLU A C 1
ATOM 773 O O . GLU A 1 97 ? 13.299 7.075 -22.992 1.00 69.38 97 GLU A O 1
ATOM 778 N N . PRO A 1 98 ? 11.500 8.287 -22.377 1.00 66.44 98 PRO A N 1
ATOM 779 C CA . PRO A 1 98 ? 10.643 9.008 -21.432 1.00 66.44 98 PRO A CA 1
ATOM 780 C C . PRO A 1 98 ? 9.603 8.111 -20.737 1.00 66.44 98 PRO A C 1
ATOM 782 O O . PRO A 1 98 ? 8.905 7.328 -21.389 1.00 66.44 98 PRO A O 1
ATOM 785 N N . ARG A 1 99 ? 9.411 8.306 -19.426 1.00 68.69 99 ARG A N 1
ATOM 786 C CA . ARG A 1 99 ? 8.256 7.757 -18.693 1.00 68.69 99 ARG A CA 1
ATOM 787 C C . ARG A 1 99 ? 7.002 8.547 -19.068 1.00 68.69 99 ARG A C 1
ATOM 789 O O . ARG A 1 99 ? 6.781 9.661 -18.608 1.00 68.69 99 ARG A O 1
ATOM 796 N N . GLY A 1 100 ? 6.229 8.013 -20.010 1.00 61.09 100 GLY A N 1
ATOM 797 C CA . GLY A 1 100 ? 4.997 8.649 -20.481 1.00 61.09 100 GLY A CA 1
ATOM 798 C C . GLY A 1 100 ? 3.867 8.614 -19.444 1.00 61.09 100 GLY A C 1
ATOM 799 O O . GLY A 1 100 ? 3.904 7.834 -18.501 1.00 61.09 100 GLY A O 1
ATOM 800 N N . PHE A 1 101 ? 2.805 9.387 -19.694 1.00 57.72 101 PHE A N 1
ATOM 801 C CA . PHE A 1 101 ? 1.590 9.513 -18.862 1.00 57.72 101 PHE A CA 1
ATOM 802 C C . PHE A 1 101 ? 0.926 8.185 -18.433 1.00 57.72 101 PHE A C 1
ATOM 804 O O . PHE A 1 101 ? 0.166 8.149 -17.475 1.00 57.72 101 PHE A O 1
ATOM 811 N N . MET A 1 102 ? 1.188 7.077 -19.132 1.00 73.69 102 MET A N 1
ATOM 812 C CA . MET A 1 102 ? 0.633 5.765 -18.776 1.00 73.69 102 MET A CA 1
ATOM 813 C C . MET A 1 102 ? 1.402 5.050 -17.655 1.00 73.69 102 MET A C 1
ATOM 815 O O . MET A 1 102 ? 0.967 3.987 -17.212 1.00 73.69 102 MET A O 1
ATOM 819 N N . PHE A 1 103 ? 2.534 5.596 -17.200 1.00 83.12 103 PHE A N 1
ATOM 820 C CA . PHE A 1 103 ? 3.387 4.932 -16.219 1.00 83.12 103 PHE A CA 1
ATOM 821 C C . PHE A 1 103 ? 2.731 4.825 -14.834 1.00 83.12 103 PHE A C 1
ATOM 823 O O . PHE A 1 103 ? 2.821 3.766 -14.212 1.00 83.12 103 PHE A O 1
ATOM 830 N N . GLY A 1 104 ? 1.993 5.848 -14.390 1.00 83.44 104 GLY A N 1
ATOM 831 C CA . GLY A 1 104 ? 1.208 5.788 -13.151 1.00 83.44 104 GLY A CA 1
ATOM 832 C C . GLY A 1 104 ? 0.156 4.688 -13.171 1.00 83.44 104 GLY A C 1
ATOM 833 O O . GLY A 1 104 ? 0.133 3.853 -12.272 1.00 83.44 104 GLY A O 1
ATOM 834 N N . TYR A 1 105 ? -0.634 4.604 -14.247 1.00 86.88 105 TYR A N 1
ATOM 835 C CA . TYR A 1 105 ? -1.630 3.538 -14.425 1.00 86.88 105 TYR A CA 1
ATOM 836 C C . TYR A 1 105 ? -1.004 2.140 -14.448 1.00 86.88 105 TYR A C 1
ATOM 838 O O . TYR A 1 105 ? -1.578 1.181 -13.931 1.00 86.88 105 TYR A O 1
ATOM 846 N N . TYR A 1 106 ? 0.179 2.010 -15.048 1.00 90.38 106 TYR A N 1
ATOM 847 C CA . TYR A 1 106 ? 0.934 0.762 -15.040 1.00 90.38 106 TYR A CA 1
ATOM 848 C C . TYR A 1 106 ? 1.364 0.368 -13.618 1.00 90.38 106 TYR A C 1
ATOM 850 O O . TYR A 1 106 ? 1.120 -0.768 -13.206 1.00 90.38 106 TYR A O 1
ATOM 858 N N . LEU A 1 107 ? 1.941 1.296 -12.844 1.00 91.56 107 LEU A N 1
ATOM 859 C CA . LEU A 1 107 ? 2.322 1.042 -11.450 1.00 91.56 107 LEU A CA 1
ATOM 860 C C . LEU A 1 107 ? 1.106 0.712 -10.580 1.00 91.56 107 LEU A C 1
ATOM 862 O O . LEU A 1 107 ? 1.139 -0.261 -9.830 1.00 91.56 107 LEU A O 1
ATOM 866 N N . GLU A 1 108 ? 0.018 1.465 -10.716 1.00 93.06 108 GLU A N 1
ATOM 867 C CA . GLU A 1 108 ? -1.255 1.194 -10.046 1.00 93.06 108 GLU A CA 1
ATOM 868 C C . GLU A 1 108 ? -1.759 -0.224 -10.358 1.00 93.06 108 GLU A C 1
ATOM 870 O O . GLU A 1 108 ? -2.167 -0.954 -9.453 1.00 93.06 108 GLU A O 1
ATOM 875 N N . GLY A 1 109 ? -1.667 -0.657 -11.620 1.00 92.62 109 GLY A N 1
ATOM 876 C CA . GLY A 1 109 ? -2.006 -2.016 -12.043 1.00 92.62 109 GLY A CA 1
ATOM 877 C C . GLY A 1 109 ? -1.168 -3.094 -11.348 1.00 92.62 109 GLY A C 1
ATOM 878 O O . GLY A 1 109 ? -1.724 -4.089 -10.873 1.00 92.62 109 GLY A O 1
ATOM 879 N N . LEU A 1 110 ? 0.147 -2.887 -11.227 1.00 94.19 110 LEU A N 1
ATOM 880 C CA . LEU A 1 110 ? 1.031 -3.800 -10.493 1.00 94.19 110 LEU A CA 1
ATOM 881 C C . LEU A 1 110 ? 0.698 -3.844 -9.000 1.00 94.19 110 LEU A C 1
ATOM 883 O O . LEU A 1 110 ? 0.616 -4.929 -8.426 1.00 94.19 110 LEU A O 1
ATOM 887 N N . VAL A 1 111 ? 0.449 -2.688 -8.379 1.00 95.38 111 VAL A N 1
ATOM 888 C CA . VAL A 1 111 ? 0.059 -2.606 -6.964 1.00 95.38 111 VAL A CA 1
ATOM 889 C C . VAL A 1 111 ? -1.274 -3.317 -6.731 1.00 95.38 111 VAL A C 1
ATOM 891 O O . VAL A 1 111 ? -1.392 -4.078 -5.774 1.00 95.38 111 VAL A O 1
ATOM 894 N N . LYS A 1 112 ? -2.262 -3.148 -7.619 1.00 93.38 112 LYS A N 1
ATOM 895 C CA . LYS A 1 112 ? -3.545 -3.868 -7.552 1.00 93.38 112 LYS A CA 1
ATOM 896 C C . LYS A 1 112 ? -3.357 -5.380 -7.651 1.00 93.38 112 LYS A C 1
ATOM 898 O O . LYS A 1 112 ? -3.966 -6.108 -6.869 1.00 93.38 112 LYS A O 1
ATOM 903 N N . ALA A 1 113 ? -2.529 -5.848 -8.586 1.00 90.88 113 ALA A N 1
ATOM 904 C CA . ALA A 1 113 ? -2.238 -7.271 -8.742 1.00 90.88 113 ALA A CA 1
ATOM 905 C C . ALA A 1 113 ? -1.548 -7.846 -7.495 1.00 90.88 113 ALA A C 1
ATOM 907 O O . ALA A 1 113 ? -1.946 -8.904 -7.008 1.00 90.88 113 ALA A O 1
ATOM 908 N N . TRP A 1 114 ? -0.572 -7.118 -6.947 1.00 93.69 114 TRP A N 1
ATOM 909 C CA . TRP A 1 114 ? 0.120 -7.499 -5.720 1.00 93.69 114 TRP A CA 1
ATOM 910 C C . TRP A 1 114 ? -0.799 -7.520 -4.499 1.00 93.69 114 TRP A C 1
ATOM 912 O O . TRP A 1 114 ? -0.809 -8.506 -3.765 1.00 93.69 114 TRP A O 1
ATOM 922 N N . LEU A 1 115 ? -1.616 -6.483 -4.300 1.00 93.12 115 LEU A N 1
ATOM 923 C CA . LEU A 1 115 ? -2.582 -6.427 -3.202 1.00 93.12 115 LEU A CA 1
ATOM 924 C C . LEU A 1 115 ? -3.590 -7.573 -3.266 1.00 93.12 115 LEU A C 1
ATOM 926 O O . LEU A 1 115 ? -3.938 -8.166 -2.246 1.00 93.12 115 LEU A O 1
ATOM 930 N N . ALA A 1 116 ? -4.050 -7.917 -4.462 1.00 89.06 116 ALA A N 1
ATOM 931 C CA . ALA A 1 116 ? -4.983 -9.016 -4.606 1.00 89.06 116 ALA A CA 1
ATOM 932 C C . ALA A 1 116 ? -4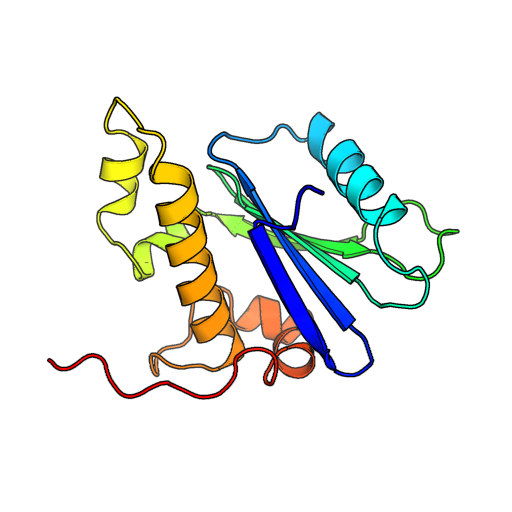.330 -10.371 -4.278 1.00 89.06 116 ALA A C 1
ATOM 934 O O . ALA A 1 116 ? -4.929 -11.215 -3.610 1.00 89.06 116 ALA A O 1
ATOM 935 N N . ASP A 1 117 ? -3.071 -10.566 -4.667 1.00 89.62 117 ASP A N 1
ATOM 936 C CA . ASP A 1 117 ? -2.344 -11.787 -4.334 1.00 89.62 117 ASP A CA 1
ATOM 937 C C . ASP A 1 117 ? -1.982 -11.869 -2.842 1.00 89.62 117 ASP A C 1
ATOM 939 O O . ASP A 1 117 ? -2.168 -12.910 -2.214 1.00 89.62 117 ASP A O 1
ATOM 943 N N . VAL A 1 118 ? -1.540 -10.770 -2.220 1.00 90.75 118 VAL A N 1
ATOM 944 C CA . VAL A 1 118 ? -1.172 -10.766 -0.793 1.00 90.75 118 VAL A CA 1
ATOM 945 C C . VAL A 1 118 ? -2.382 -10.992 0.115 1.00 90.75 118 VAL A C 1
ATOM 947 O O . VAL A 1 118 ? -2.273 -11.694 1.123 1.00 90.75 118 VAL A O 1
ATOM 950 N N . LEU A 1 119 ? -3.550 -10.466 -0.265 1.00 89.75 119 LEU A N 1
ATOM 951 C CA . LEU A 1 119 ? -4.780 -10.608 0.512 1.00 89.75 119 LEU A CA 1
ATOM 952 C C . LEU A 1 119 ? -5.462 -11.969 0.318 1.00 89.75 119 LEU A C 1
ATOM 954 O O . LEU A 1 119 ? -6.105 -12.450 1.251 1.00 89.75 119 LEU A O 1
ATOM 958 N N . HIS A 1 120 ? -5.307 -12.614 -0.844 1.00 82.19 120 HIS A N 1
ATOM 959 C CA . HIS A 1 120 ? -6.098 -13.804 -1.190 1.00 82.19 120 HIS A CA 1
ATOM 960 C C . HIS A 1 120 ? -5.297 -15.034 -1.653 1.00 82.19 120 HIS A C 1
ATOM 962 O O . HIS A 1 120 ? -5.889 -16.095 -1.855 1.00 82.19 120 HIS A O 1
ATOM 968 N N . GLY A 1 121 ? -3.977 -14.932 -1.821 1.00 73.38 121 GLY A N 1
ATOM 969 C CA . GLY A 1 121 ? -3.109 -16.028 -2.272 1.00 73.38 121 GLY A CA 1
ATOM 970 C C . GLY A 1 121 ? -3.428 -16.529 -3.684 1.00 73.38 121 GLY A C 1
ATOM 971 O O . GLY A 1 121 ? -3.370 -17.730 -3.945 1.00 73.38 121 GLY A O 1
ATOM 972 N N . TRP A 1 122 ? -3.834 -15.635 -4.587 1.00 69.56 122 TRP A N 1
ATOM 973 C CA . TRP A 1 122 ? -4.345 -15.985 -5.916 1.00 69.56 122 TRP A CA 1
ATOM 974 C C . TRP A 1 122 ? -3.335 -16.682 -6.837 1.00 69.56 122 TRP A C 1
ATOM 976 O O . TRP A 1 122 ? -3.766 -17.433 -7.717 1.00 69.56 122 TRP A O 1
ATOM 986 N N . ARG A 1 123 ? -2.027 -16.475 -6.648 1.00 65.44 123 ARG A N 1
ATOM 987 C CA . ARG A 1 123 ? -0.955 -17.146 -7.405 1.00 65.44 123 ARG A CA 1
ATOM 988 C C . ARG A 1 123 ? -0.499 -18.476 -6.798 1.00 65.44 123 ARG A C 1
ATOM 990 O O . ARG A 1 123 ? 0.276 -19.176 -7.437 1.00 65.44 123 ARG A O 1
ATOM 997 N N . GLY A 1 124 ? -0.983 -18.862 -5.617 1.00 58.56 124 GLY A N 1
ATOM 998 C CA . GLY A 1 124 ? -0.618 -20.125 -4.956 1.00 58.56 124 GLY A CA 1
ATOM 999 C C . GLY A 1 124 ? 0.755 -20.126 -4.268 1.00 58.56 124 GLY A C 1
ATOM 1000 O O . GLY A 1 124 ? 0.932 -20.872 -3.307 1.00 58.56 124 GLY A O 1
ATOM 1001 N N . ASP A 1 125 ? 1.679 -19.257 -4.684 1.00 67.12 125 ASP A N 1
ATOM 1002 C CA . ASP A 1 125 ? 2.903 -18.939 -3.944 1.00 67.12 125 ASP A CA 1
ATOM 1003 C C . ASP A 1 125 ? 2.636 -17.911 -2.829 1.00 67.12 125 ASP A C 1
ATOM 1005 O O . ASP A 1 125 ? 1.650 -17.168 -2.845 1.00 67.12 125 ASP A O 1
ATOM 1009 N N . VAL A 1 126 ? 3.519 -17.852 -1.826 1.00 75.62 126 VAL A N 1
ATOM 1010 C CA . VAL A 1 126 ? 3.435 -16.828 -0.775 1.00 75.62 126 VAL A CA 1
ATOM 1011 C C . VAL A 1 126 ? 3.840 -15.482 -1.376 1.00 75.62 126 VAL A C 1
ATOM 1013 O O . VAL A 1 126 ? 5.025 -15.225 -1.573 1.00 75.62 126 VAL A O 1
ATOM 1016 N N . ALA A 1 127 ? 2.853 -14.625 -1.656 1.00 85.25 127 ALA A N 1
ATOM 1017 C CA . ALA A 1 127 ? 3.080 -13.272 -2.159 1.00 85.25 127 ALA A CA 1
ATOM 1018 C C . ALA A 1 127 ? 4.105 -12.499 -1.296 1.00 85.25 127 ALA A C 1
ATOM 1020 O O . ALA A 1 127 ? 4.109 -12.653 -0.064 1.00 85.25 127 ALA A O 1
ATOM 1021 N N . PRO A 1 128 ? 4.940 -11.628 -1.899 1.00 87.88 128 PRO A N 1
ATOM 1022 C CA . PRO A 1 128 ? 5.858 -10.779 -1.148 1.00 87.88 128 PRO A CA 1
ATOM 1023 C C . PRO A 1 128 ? 5.127 -10.009 -0.047 1.00 87.88 128 PRO A C 1
ATOM 1025 O O . PRO A 1 128 ? 4.032 -9.487 -0.272 1.00 87.88 128 PRO A O 1
ATOM 1028 N N . HIS A 1 129 ? 5.734 -9.954 1.139 1.00 92.88 129 HIS A N 1
ATOM 1029 C CA . HIS A 1 129 ? 5.210 -9.257 2.321 1.00 92.88 129 HIS A CA 1
ATOM 1030 C C . HIS A 1 129 ? 3.886 -9.795 2.884 1.00 92.88 129 HIS A C 1
ATOM 1032 O O . HIS A 1 129 ? 3.271 -9.175 3.751 1.00 92.88 129 HIS A O 1
ATOM 1038 N N . ARG A 1 130 ? 3.459 -11.005 2.493 1.00 89.44 130 ARG A N 1
ATOM 1039 C CA . ARG A 1 130 ? 2.266 -11.634 3.086 1.00 89.44 130 ARG A CA 1
ATOM 1040 C C . ARG A 1 130 ? 2.378 -11.825 4.602 1.00 89.44 130 ARG A C 1
ATOM 1042 O O . ARG A 1 130 ? 1.378 -11.710 5.308 1.00 89.44 130 ARG A O 1
ATOM 1049 N N . ALA A 1 131 ? 3.575 -12.106 5.114 1.00 89.50 131 ALA A N 1
ATOM 1050 C CA . ALA A 1 131 ? 3.815 -12.215 6.553 1.00 89.50 131 ALA A CA 1
ATOM 1051 C C . ALA A 1 131 ? 3.612 -10.871 7.278 1.00 89.50 131 ALA A C 1
ATOM 1053 O O . ALA A 1 131 ? 3.005 -10.850 8.347 1.00 89.50 131 ALA A O 1
ATOM 1054 N N . ASP A 1 132 ? 4.031 -9.760 6.666 1.00 93.19 132 ASP A N 1
ATOM 1055 C CA . ASP A 1 132 ? 3.837 -8.410 7.206 1.00 93.19 132 ASP A CA 1
ATOM 1056 C C . ASP A 1 132 ? 2.343 -8.054 7.264 1.00 93.19 132 ASP A C 1
ATOM 1058 O O . ASP A 1 132 ? 1.843 -7.585 8.288 1.00 93.19 132 ASP A O 1
ATOM 1062 N N . PHE A 1 133 ? 1.588 -8.393 6.211 1.00 91.19 133 PHE A N 1
ATOM 1063 C CA . PHE A 1 133 ? 0.128 -8.240 6.187 1.00 91.19 133 PHE A CA 1
ATOM 1064 C C . PHE A 1 133 ? -0.583 -9.100 7.239 1.00 91.19 133 PHE A C 1
ATOM 1066 O O . PHE A 1 133 ? -1.574 -8.653 7.823 1.00 91.19 133 PHE A O 1
ATOM 1073 N N . LEU A 1 134 ? -0.108 -10.325 7.490 1.00 90.06 134 LEU A N 1
ATOM 1074 C CA . LEU A 1 134 ? -0.624 -11.163 8.577 1.00 90.06 134 LEU A CA 1
ATOM 1075 C C . LEU A 1 134 ? -0.343 -10.521 9.939 1.00 90.06 134 LEU A C 1
ATOM 1077 O O . LEU A 1 134 ? -1.252 -10.426 10.761 1.00 90.06 134 LEU A O 1
ATOM 1081 N N . HIS A 1 135 ? 0.889 -10.058 10.167 1.00 89.44 135 HIS A N 1
ATOM 1082 C CA . HIS A 1 135 ? 1.299 -9.441 11.429 1.00 89.44 135 HIS A CA 1
ATOM 1083 C C . HIS A 1 135 ? 0.510 -8.158 11.731 1.00 89.44 135 HIS A C 1
ATOM 1085 O O . HIS A 1 135 ? 0.095 -7.935 12.866 1.00 89.44 135 HIS A O 1
ATOM 1091 N N . ALA A 1 136 ? 0.225 -7.357 10.703 1.00 88.56 136 ALA A N 1
ATOM 1092 C CA . ALA A 1 136 ? -0.597 -6.153 10.801 1.00 88.56 136 ALA A CA 1
ATOM 1093 C C . ALA A 1 136 ? -2.121 -6.423 10.780 1.00 88.56 136 ALA A C 1
ATOM 1095 O O . ALA A 1 136 ? -2.919 -5.482 10.813 1.00 88.56 136 ALA A O 1
ATOM 1096 N N . ASN A 1 137 ? -2.543 -7.695 10.728 1.00 88.25 137 ASN A N 1
ATOM 1097 C CA . ASN A 1 137 ? -3.941 -8.132 10.622 1.00 88.25 137 ASN A CA 1
ATOM 1098 C C . ASN A 1 137 ? -4.702 -7.497 9.434 1.00 88.25 137 ASN A C 1
ATOM 1100 O O . ASN A 1 137 ? -5.899 -7.214 9.517 1.00 88.25 137 ASN A O 1
ATOM 1104 N N . LEU A 1 138 ? -4.004 -7.248 8.322 1.00 90.62 138 LEU A N 1
ATOM 1105 C CA . LEU A 1 138 ? -4.570 -6.629 7.119 1.00 90.62 138 LEU A CA 1
ATOM 1106 C C . LEU A 1 138 ? -5.257 -7.646 6.205 1.00 90.62 138 LEU A C 1
ATOM 1108 O O . LEU A 1 138 ? -6.242 -7.306 5.557 1.00 90.62 138 LEU A O 1
ATOM 1112 N N . ILE A 1 139 ? -4.793 -8.901 6.183 1.00 89.81 139 ILE A N 1
ATOM 1113 C CA . ILE A 1 139 ? -5.454 -9.966 5.408 1.00 89.81 139 ILE A CA 1
ATOM 1114 C C . ILE A 1 139 ? -6.889 -10.159 5.892 1.00 89.81 139 ILE A C 1
ATOM 1116 O O . ILE A 1 139 ? -7.816 -10.008 5.106 1.00 89.81 139 ILE A O 1
ATOM 1120 N N . THR A 1 140 ? -7.087 -10.399 7.190 1.00 87.38 140 THR A N 1
ATOM 1121 C CA . THR A 1 140 ? -8.428 -10.570 7.769 1.00 87.38 140 THR A CA 1
ATOM 1122 C C . THR A 1 140 ? -9.319 -9.358 7.502 1.00 87.38 140 THR A C 1
ATOM 1124 O O . THR A 1 140 ? -10.489 -9.524 7.170 1.00 87.38 140 THR A O 1
ATOM 1127 N N . ALA A 1 141 ? -8.758 -8.147 7.594 1.00 88.62 141 ALA A N 1
ATOM 1128 C CA . ALA A 1 141 ? -9.501 -6.911 7.380 1.00 88.62 141 ALA A CA 1
ATOM 1129 C C . ALA A 1 141 ? -9.977 -6.742 5.927 1.00 88.62 141 ALA A C 1
ATOM 1131 O O . ALA A 1 141 ? -11.067 -6.222 5.714 1.00 88.62 141 ALA A O 1
ATOM 1132 N N . PHE A 1 142 ? -9.202 -7.178 4.926 1.00 90.12 142 PHE A N 1
ATOM 1133 C CA . PHE A 1 142 ? -9.481 -6.871 3.515 1.00 90.12 142 PHE A CA 1
ATOM 1134 C C . PHE A 1 142 ? -9.707 -8.088 2.604 1.00 90.12 142 PHE A C 1
ATOM 1136 O O . PHE A 1 142 ? -9.902 -7.902 1.404 1.00 90.12 142 PHE A O 1
ATOM 1143 N N . GLN A 1 143 ? -9.773 -9.312 3.134 1.00 84.06 143 GLN A N 1
ATOM 1144 C CA . GLN A 1 143 ? -9.999 -10.550 2.362 1.00 84.06 143 GLN A CA 1
ATOM 1145 C C . GLN A 1 143 ? -11.344 -10.629 1.610 1.00 84.06 143 GLN A C 1
ATOM 1147 O O . GLN A 1 143 ? -11.600 -11.610 0.917 1.00 84.06 143 GLN A O 1
ATOM 1152 N N . HIS A 1 144 ? -12.234 -9.646 1.762 1.00 82.56 144 HIS A N 1
ATOM 1153 C CA . HIS A 1 144 ? -13.508 -9.557 1.034 1.00 82.56 144 HIS A CA 1
ATOM 1154 C C . HIS A 1 144 ? -13.575 -8.342 0.097 1.00 82.56 144 HIS A C 1
ATOM 1156 O O . HIS A 1 144 ? -14.574 -8.152 -0.591 1.00 82.56 144 HIS A O 1
ATOM 1162 N N . SER A 1 145 ? -12.520 -7.521 0.064 1.00 80.31 145 SER A N 1
ATOM 1163 C CA . SER A 1 145 ? -12.510 -6.236 -0.643 1.00 80.31 145 SER A CA 1
ATOM 1164 C C . SER A 1 145 ? -12.361 -6.373 -2.156 1.00 80.31 145 SER A C 1
ATOM 1166 O O . SER A 1 145 ? -12.700 -5.445 -2.888 1.00 80.31 145 SER A O 1
ATOM 1168 N N . TYR A 1 146 ? -11.870 -7.519 -2.636 1.00 69.25 146 TYR A N 1
ATOM 1169 C CA . TYR A 1 146 ? -11.873 -7.855 -4.054 1.00 69.25 146 TYR A CA 1
ATOM 1170 C C . TYR A 1 146 ? -13.044 -8.799 -4.344 1.00 69.25 146 TYR A C 1
ATOM 1172 O O . TYR A 1 146 ? -13.023 -9.946 -3.887 1.00 69.25 146 TYR A O 1
ATOM 1180 N N . PRO A 1 147 ? -14.071 -8.360 -5.096 1.00 53.22 147 PRO A N 1
ATOM 1181 C CA . PRO A 1 147 ? -15.101 -9.269 -5.564 1.00 53.22 147 PRO A CA 1
ATOM 1182 C C . PRO A 1 147 ? -14.447 -10.331 -6.452 1.00 53.22 147 PRO A C 1
ATOM 1184 O O . PRO A 1 147 ? -13.619 -10.031 -7.310 1.00 53.22 147 PRO A O 1
ATOM 1187 N N . GLU A 1 148 ? -14.805 -11.575 -6.167 1.00 49.06 148 GLU A N 1
ATOM 1188 C CA . GLU A 1 148 ? -14.330 -12.829 -6.741 1.00 49.06 148 GLU A CA 1
ATOM 1189 C C . GLU A 1 148 ? -13.755 -12.746 -8.167 1.00 49.06 148 GLU A C 1
ATOM 1191 O O . GLU A 1 148 ? -14.375 -12.218 -9.090 1.00 49.06 148 GLU A O 1
ATOM 1196 N N . ARG A 1 149 ? -12.573 -13.359 -8.328 1.00 48.97 149 ARG A N 1
ATOM 1197 C CA . ARG A 1 149 ? -11.990 -13.933 -9.552 1.00 48.97 149 ARG A CA 1
ATOM 1198 C C . ARG A 1 149 ? -12.946 -13.885 -10.760 1.00 48.97 149 ARG A C 1
ATOM 1200 O O . ARG A 1 149 ? -13.658 -14.852 -11.032 1.00 48.97 149 ARG A O 1
ATOM 1207 N N . ARG A 1 150 ? -12.928 -12.812 -11.560 1.00 40.62 150 A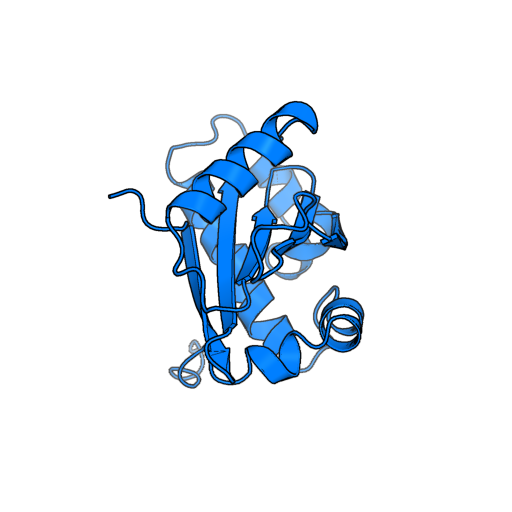RG A N 1
ATOM 1208 C CA . ARG A 1 150 ? -13.420 -12.928 -12.939 1.00 40.62 150 ARG A CA 1
ATOM 1209 C C . ARG A 1 150 ? -12.425 -13.815 -13.666 1.00 40.62 150 ARG A C 1
ATOM 1211 O O . ARG A 1 150 ? -11.325 -13.366 -13.944 1.00 40.62 150 ARG A O 1
ATOM 1218 N N . ALA A 1 151 ? -12.830 -15.078 -13.810 1.00 38.28 151 ALA A N 1
ATOM 1219 C CA . ALA A 1 151 ? -12.370 -16.116 -14.724 1.00 38.28 151 ALA A CA 1
ATOM 1220 C C . ALA A 1 151 ? -10.939 -15.953 -15.250 1.00 38.28 151 ALA A C 1
ATOM 1222 O O . ALA A 1 151 ? -10.642 -14.987 -15.942 1.00 38.28 151 ALA A O 1
ATOM 1223 N N . ALA A 1 152 ? -10.107 -16.956 -14.950 1.00 37.28 152 ALA A N 1
ATOM 1224 C CA . ALA A 1 152 ? -8.841 -17.258 -15.610 1.00 37.28 152 ALA A CA 1
ATOM 1225 C C . ALA A 1 152 ? -8.619 -16.455 -16.902 1.00 37.28 152 ALA A C 1
ATOM 1227 O O . ALA A 1 152 ? -9.363 -16.627 -17.870 1.00 37.28 152 ALA A O 1
ATOM 1228 N N . LEU A 1 153 ? -7.588 -15.604 -16.908 1.00 31.80 153 LEU A N 1
ATOM 1229 C CA . LEU A 1 153 ? -6.994 -15.159 -18.163 1.00 31.80 153 LEU A CA 1
ATOM 1230 C C . LEU A 1 153 ? -6.775 -16.426 -19.006 1.00 31.80 153 LEU A C 1
ATOM 1232 O O . LEU A 1 153 ? -6.130 -17.355 -18.503 1.00 31.80 153 LEU A O 1
ATOM 1236 N N . PRO A 1 154 ? -7.380 -16.541 -20.202 1.00 34.84 154 PRO A N 1
ATOM 1237 C CA . PRO A 1 154 ? -7.098 -17.674 -21.063 1.00 34.84 154 PRO A CA 1
ATOM 1238 C C . PRO A 1 154 ? -5.595 -17.693 -21.351 1.00 34.84 154 PRO A C 1
ATOM 1240 O O . PRO A 1 154 ? -4.977 -16.635 -21.490 1.00 34.84 154 PRO A O 1
ATOM 1243 N N . ALA A 1 155 ? -5.046 -18.907 -21.342 1.00 39.81 155 ALA A N 1
ATOM 1244 C CA . ALA A 1 155 ? -3.647 -19.204 -21.624 1.00 39.81 155 ALA A CA 1
ATOM 1245 C C . ALA A 1 155 ? -3.181 -18.645 -22.975 1.00 39.81 155 ALA A C 1
ATOM 1247 O O . ALA A 1 155 ? -4.024 -18.561 -23.901 1.00 39.81 155 ALA A O 1
#

Radius of gyration: 15.68 Å; chains: 1; bounding box: 31×36×41 Å

Secondary structure (DSSP, 8-state):
----SEEEE-GGG-EEEEEE-SSPPPTTTHHHHHHHHHTTS-TTS-EEEEEE-SSEEEEEEEPSSTTS-SPEEEEEEEHHHHHTTT-TTHHHHHHSS---TTHHHHHHHHHHHHHHHHHH-TTSS--TTHHHHHHTTHHHHHTTSS---------

pLDDT: mean 82.64, std 14.77, range [31.8, 96.81]

Sequence (155 aa):
MTEADILLKGSDDTLLVVEVKERQVSAAEIPEQIEWWRQRLPKAQRTIFALVDLSMITFYELPADMTDTQPKLLFSASMLETLSVYDPDLLNKLTAEPRGFMFGYYLEGLVKAWLADVLHGWRGDVAPHRADFLHANLITAFQHSYPERRAALPA

Foldseek 3Di:
DDDALDWFQFPPRAIEGEHEEAADDDPVCVLVVVVVVVVVDDLQYFYWYWYHYQFKIWIWTDDSPVPPPDTHTLDMDGLCVQLCVVPVCVVVLNVDPPPDPCNRVVSSVSVVVLVL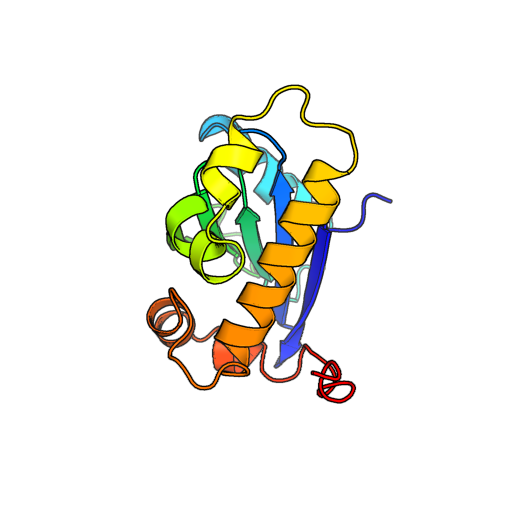CLLAVVVVDNHPCVVSCVVSVVSNGGNVRDDDDPDDPDD